Protein AF-A0A1V2ATR7-F1 (afdb_monomer_lite)

Sequence (163 aa):
DLDREPFNAYTKDKIEQDKVAAVEVLLNGCYAQLKGWSDVMHRVGEYPGDNIMIRGTSTDSFYSFISYQHIPNNDRLSVFWNNSYKIVSQSSDLIKMISEGESPAVNQQLGEAYYLRGMIYFYLCRTYGRPYAQAPETNLGVPIVNGLPPDLNNLRLPDRSTV

Radius of gyration: 18.96 Å; chains: 1; bounding box: 51×37×60 Å

pLDDT: mean 89.84, std 8.24, range [50.09, 98.12]

Foldseek 3Di:
DPDDDDPPDDDPVNCLVDVVVNLVVLLVVLVVLVVLQVVLLVLLVPLLDPPDDDPDDDPQLSSCSNVVVDDPDHVSVVSNVVSLVVLQASLLVSLVSDDPPPDPVSNVSNVSSVVSNVVSQVSQQVNAWDPCVPPQQPIFGAFDDRHDDPDPPPDDGDDTDGD

Secondary structure (DSSP, 8-state):
------TTS--HHHHHH-HHHHHHHHHHHHHHHHHHHHHHHHHHHHTTSSS---SS--SSTTHHHHTT---S--HHHHHHHHHHHHHHHHHHHHHHHS-TTS-HHHHHHHHHHHHHHHHHHHHHHHHHSPPTTS-TTTSB------S--S-STT--PPPPPB-

Structure (mmCIF, N/CA/C/O backbone):
data_AF-A0A1V2ATR7-F1
#
_entry.id   AF-A0A1V2ATR7-F1
#
loop_
_atom_site.group_PDB
_atom_site.id
_atom_site.type_symbol
_atom_site.label_atom_id
_atom_site.label_alt_id
_atom_site.label_comp_id
_atom_site.label_asym_id
_atom_site.label_entity_id
_atom_site.label_seq_id
_atom_site.pdbx_PDB_ins_code
_atom_site.Cartn_x
_atom_site.Cartn_y
_atom_site.Cartn_z
_atom_site.occupancy
_atom_site.B_iso_or_equiv
_atom_site.auth_seq_id
_atom_site.auth_comp_id
_atom_site.auth_asym_id
_atom_site.auth_atom_id
_atom_site.pdbx_PDB_model_num
ATOM 1 N N . ASP A 1 1 ? -1.801 -19.663 38.579 1.00 50.09 1 ASP A N 1
ATOM 2 C CA . ASP A 1 1 ? -1.781 -18.373 37.871 1.00 50.09 1 ASP A CA 1
ATOM 3 C C . ASP A 1 1 ? -0.398 -17.990 37.400 1.00 50.09 1 ASP A C 1
ATOM 5 O O . ASP A 1 1 ? 0.413 -17.502 38.177 1.00 50.09 1 ASP A O 1
ATOM 9 N N . LEU A 1 2 ? -0.128 -18.266 36.124 1.00 66.38 2 LEU A N 1
ATOM 10 C CA . LEU A 1 2 ? 1.074 -17.844 35.396 1.00 66.38 2 LEU A CA 1
ATOM 11 C C . LEU A 1 2 ? 0.720 -17.130 34.080 1.00 66.38 2 LEU A C 1
ATOM 13 O O . LEU A 1 2 ? 1.619 -16.836 33.298 1.00 66.38 2 LEU A O 1
ATOM 17 N N . ASP A 1 3 ? -0.557 -16.813 33.852 1.00 69.38 3 ASP A N 1
ATOM 18 C CA . ASP A 1 3 ? -0.960 -16.028 32.690 1.00 69.38 3 ASP A CA 1
ATOM 19 C C . ASP A 1 3 ? -0.529 -14.577 32.895 1.00 69.38 3 ASP A C 1
ATOM 21 O O . ASP A 1 3 ? -0.995 -13.866 33.789 1.00 69.38 3 ASP A O 1
ATOM 25 N N . ARG A 1 4 ? 0.450 -14.162 32.089 1.00 69.06 4 ARG A N 1
ATOM 26 C CA . ARG A 1 4 ? 0.939 -12.789 32.016 1.00 69.06 4 ARG A CA 1
ATOM 27 C C . ARG A 1 4 ? 0.734 -12.284 30.605 1.00 69.06 4 ARG A C 1
ATOM 29 O O . ARG A 1 4 ? 1.442 -12.686 29.686 1.00 69.06 4 ARG A O 1
ATOM 36 N N . GLU A 1 5 ? -0.193 -11.352 30.473 1.00 68.88 5 GLU A N 1
ATOM 37 C CA . GLU A 1 5 ? -0.415 -10.660 29.215 1.00 68.88 5 GLU A CA 1
ATOM 38 C C . GLU A 1 5 ? 0.755 -9.720 28.881 1.00 68.88 5 GLU A C 1
ATOM 40 O O . GLU A 1 5 ? 1.344 -9.105 29.780 1.00 68.88 5 GLU A O 1
ATOM 45 N N . PRO A 1 6 ? 1.098 -9.560 27.593 1.00 68.62 6 PRO A N 1
ATOM 46 C CA . PRO A 1 6 ? 2.102 -8.599 27.171 1.00 68.62 6 PRO A CA 1
ATOM 47 C C . PRO A 1 6 ? 1.668 -7.167 27.522 1.00 68.62 6 PRO A C 1
ATOM 49 O O . PRO A 1 6 ? 0.572 -6.715 27.191 1.00 68.62 6 PRO A O 1
ATOM 52 N N . PHE A 1 7 ? 2.560 -6.426 28.184 1.00 60.44 7 PHE A N 1
ATOM 53 C CA . PHE A 1 7 ? 2.298 -5.047 28.621 1.00 60.44 7 PHE A CA 1
ATOM 54 C C . PHE A 1 7 ? 2.288 -4.034 27.469 1.00 60.44 7 PHE A C 1
ATOM 56 O O . PHE A 1 7 ? 1.684 -2.974 27.589 1.00 60.44 7 PHE A O 1
ATOM 63 N N . ASN A 1 8 ? 2.968 -4.346 26.366 1.00 66.88 8 ASN A N 1
ATOM 64 C CA . ASN A 1 8 ? 3.186 -3.453 25.227 1.00 66.88 8 ASN A CA 1
ATOM 65 C C . ASN A 1 8 ? 2.427 -3.879 23.959 1.00 66.88 8 ASN A C 1
ATOM 67 O O . ASN A 1 8 ? 2.707 -3.352 22.884 1.00 66.88 8 ASN A O 1
ATOM 71 N N . ALA A 1 9 ? 1.500 -4.833 24.067 1.00 69.25 9 ALA A N 1
ATOM 72 C CA . ALA A 1 9 ? 0.694 -5.298 22.948 1.00 69.25 9 ALA A CA 1
ATOM 73 C C . ALA A 1 9 ? -0.793 -5.271 23.305 1.00 69.25 9 ALA A C 1
ATOM 75 O O . ALA A 1 9 ? -1.192 -5.534 24.442 1.00 69.25 9 ALA A O 1
ATOM 76 N N . TYR A 1 10 ? -1.615 -4.954 22.309 1.00 69.88 10 TYR A N 1
ATOM 77 C CA . TYR A 1 10 ? -3.059 -5.094 22.410 1.00 69.88 10 TYR A CA 1
ATOM 78 C C . TYR A 1 10 ? -3.443 -6.519 22.026 1.00 69.88 10 TYR A C 1
ATOM 80 O O . TYR A 1 10 ? -3.159 -6.971 20.918 1.00 69.88 10 TYR A O 1
ATOM 88 N N . THR A 1 11 ? -4.073 -7.231 22.956 1.00 77.25 11 THR A N 1
ATOM 89 C CA . THR A 1 11 ? -4.729 -8.504 22.663 1.00 77.25 11 THR A CA 1
ATOM 90 C C . THR A 1 11 ? -6.070 -8.250 21.993 1.00 77.25 11 THR A C 1
ATOM 92 O O . THR A 1 11 ? -6.649 -7.171 22.131 1.00 77.25 11 THR A O 1
ATOM 95 N N . LYS A 1 12 ? -6.586 -9.257 21.283 1.00 75.44 12 LYS A N 1
ATOM 96 C CA . LYS A 1 12 ? -7.904 -9.188 20.644 1.00 75.44 12 LYS A CA 1
ATOM 97 C C . LYS A 1 12 ? -8.995 -8.771 21.640 1.00 75.44 12 LYS A C 1
ATOM 99 O O . LYS A 1 12 ? -9.756 -7.857 21.353 1.00 75.44 12 LYS A O 1
ATOM 104 N N . ASP A 1 13 ? -8.981 -9.347 22.839 1.00 75.25 13 ASP A N 1
ATOM 105 C CA . ASP A 1 13 ? -9.973 -9.052 23.877 1.00 75.25 13 ASP A CA 1
ATOM 106 C C . ASP A 1 13 ? -9.918 -7.587 24.344 1.00 75.25 13 ASP A C 1
ATOM 108 O O . ASP A 1 13 ? -10.957 -6.963 24.549 1.00 75.25 13 ASP A O 1
ATOM 112 N N . LYS A 1 14 ? -8.717 -6.994 24.450 1.00 75.50 14 LYS A N 1
ATOM 113 C CA . LYS A 1 14 ? -8.562 -5.562 24.771 1.00 75.50 14 LYS A CA 1
ATOM 114 C C . LYS A 1 14 ? -9.071 -4.657 23.650 1.00 75.50 14 LYS A C 1
ATOM 116 O O . LYS A 1 14 ? -9.633 -3.605 23.935 1.00 75.50 14 LYS A O 1
ATOM 121 N N . ILE A 1 15 ? -8.874 -5.058 22.393 1.00 79.50 15 ILE A N 1
ATOM 122 C CA . ILE A 1 15 ? -9.372 -4.323 21.220 1.00 79.50 15 ILE A CA 1
ATOM 123 C C . ILE A 1 15 ? -10.906 -4.340 21.188 1.00 79.50 15 ILE A C 1
ATOM 125 O O . ILE A 1 15 ? -11.531 -3.330 20.878 1.00 79.50 15 ILE A O 1
ATOM 129 N N . GLU A 1 16 ? -11.518 -5.475 21.528 1.00 78.31 16 GLU A N 1
ATOM 130 C CA . GLU A 1 16 ? -12.976 -5.627 21.512 1.00 78.31 16 GLU A CA 1
ATOM 131 C C . GLU A 1 16 ? -13.673 -4.918 22.686 1.00 78.31 16 GLU A C 1
ATOM 133 O O . GLU A 1 16 ? -14.819 -4.492 22.530 1.00 78.31 16 GLU A O 1
ATOM 138 N N . GLN A 1 17 ? -12.993 -4.751 23.828 1.00 80.69 17 GLN A N 1
ATOM 139 C CA . GLN A 1 17 ? -13.527 -4.060 25.011 1.00 80.69 17 GLN A CA 1
ATOM 140 C C . GLN A 1 17 ? -13.678 -2.543 24.825 1.00 80.69 17 GLN A C 1
ATOM 142 O O . GLN A 1 17 ? -14.698 -1.990 25.232 1.00 80.69 17 GLN A O 1
ATOM 147 N N . ASP A 1 18 ? -12.694 -1.875 24.217 1.00 81.75 18 ASP A N 1
ATOM 148 C CA . ASP A 1 18 ? -12.754 -0.442 23.900 1.00 81.75 18 ASP A CA 1
ATOM 149 C C . ASP A 1 18 ? -12.333 -0.210 22.451 1.00 81.75 18 ASP A C 1
ATOM 151 O O . ASP A 1 18 ? -11.180 0.092 22.128 1.00 81.75 18 ASP A O 1
ATOM 155 N N . LYS A 1 19 ? -13.314 -0.371 21.562 1.00 77.00 19 LYS A N 1
ATOM 156 C CA . LYS A 1 19 ? -13.104 -0.230 20.124 1.00 77.00 19 LYS A CA 1
ATOM 157 C C . LYS A 1 19 ? -12.596 1.160 19.762 1.00 77.00 19 LYS A C 1
ATOM 159 O O . LYS A 1 19 ? -11.708 1.260 18.931 1.00 77.00 19 LYS A O 1
ATOM 164 N N . VAL A 1 20 ? -13.110 2.223 20.381 1.00 77.75 20 VAL A N 1
ATOM 165 C CA . VAL A 1 20 ? -12.754 3.601 20.002 1.00 77.75 20 VAL A CA 1
ATOM 166 C C . VAL A 1 20 ? -11.295 3.896 20.347 1.00 77.75 20 VAL A C 1
ATOM 168 O O . VAL A 1 20 ? -10.552 4.371 19.485 1.00 77.75 20 VAL A O 1
ATOM 171 N N . ALA A 1 21 ? -10.849 3.546 21.558 1.00 80.56 21 ALA A N 1
ATOM 172 C CA . ALA A 1 21 ? -9.443 3.696 21.930 1.00 80.56 21 ALA A CA 1
ATOM 173 C C . ALA A 1 21 ? -8.529 2.795 21.079 1.00 80.56 21 ALA A C 1
ATOM 175 O O . ALA A 1 21 ? -7.447 3.212 20.656 1.00 80.56 21 ALA A O 1
ATOM 176 N N . ALA A 1 22 ? -8.971 1.571 20.775 1.00 84.06 22 ALA A N 1
ATOM 177 C CA . ALA A 1 22 ? -8.207 0.647 19.945 1.00 84.06 22 ALA A CA 1
ATOM 178 C C . ALA A 1 22 ? -8.045 1.143 18.498 1.00 84.06 22 ALA A C 1
ATOM 180 O O . ALA A 1 22 ? -6.969 0.977 17.920 1.00 84.06 22 ALA A O 1
ATOM 181 N N . VAL A 1 23 ? -9.069 1.779 17.919 1.00 85.38 23 VAL A N 1
ATOM 182 C CA . VAL A 1 23 ? -9.018 2.335 16.556 1.00 85.38 23 VAL A CA 1
ATOM 183 C C . VAL A 1 23 ? -7.906 3.359 16.419 1.00 85.38 23 VAL A C 1
ATOM 185 O O . VAL A 1 23 ? -7.117 3.272 15.479 1.00 85.38 23 VAL A O 1
ATOM 188 N N . GLU A 1 24 ? -7.805 4.293 17.363 1.00 87.00 24 GLU A N 1
ATOM 189 C CA . GLU A 1 24 ? -6.765 5.321 17.334 1.00 87.00 24 GLU A CA 1
ATOM 190 C C . GLU A 1 24 ? -5.363 4.696 17.379 1.00 87.00 24 GLU A C 1
ATOM 192 O O . GLU A 1 24 ? -4.490 5.034 16.577 1.00 87.00 24 GLU A O 1
ATOM 197 N N . VAL A 1 25 ? -5.152 3.723 18.270 1.00 88.06 25 VAL A N 1
ATOM 198 C CA . VAL A 1 25 ? -3.870 3.015 18.407 1.00 88.06 25 VAL A CA 1
ATOM 199 C C . VAL A 1 25 ? -3.508 2.247 17.132 1.00 88.06 25 VAL A C 1
ATOM 201 O O . VAL A 1 25 ? -2.370 2.323 16.660 1.00 88.06 25 VAL A O 1
ATOM 204 N N . LEU A 1 26 ? -4.459 1.515 16.555 1.00 89.25 26 LEU A N 1
ATOM 205 C CA . LEU A 1 26 ? -4.248 0.726 15.341 1.00 89.25 26 LEU A CA 1
ATOM 206 C C . LEU A 1 26 ? -4.000 1.619 14.116 1.00 89.25 26 LEU A C 1
ATOM 208 O O . LEU A 1 26 ? -3.132 1.317 13.291 1.00 89.25 26 LEU A O 1
ATOM 212 N N . LEU A 1 27 ? -4.702 2.749 14.020 1.00 92.25 27 LEU A N 1
ATOM 213 C CA . LEU A 1 27 ? -4.497 3.735 12.961 1.00 92.25 27 LEU A CA 1
ATOM 214 C C . LEU A 1 27 ? -3.117 4.401 13.081 1.00 92.25 27 LEU A C 1
ATOM 216 O O . LEU A 1 27 ? -2.392 4.507 12.090 1.00 92.25 27 LEU A O 1
ATOM 220 N N . ASN A 1 28 ? -2.686 4.732 14.300 1.00 92.38 28 ASN A N 1
ATOM 221 C CA . ASN A 1 28 ? -1.315 5.176 14.570 1.00 92.38 28 ASN A CA 1
ATOM 222 C C . ASN A 1 28 ? -0.274 4.121 14.155 1.00 92.38 28 ASN A C 1
ATOM 224 O O . ASN A 1 28 ? 0.790 4.467 13.636 1.00 92.38 28 ASN A O 1
ATOM 228 N N . GLY A 1 29 ? -0.592 2.831 14.310 1.00 91.62 29 GLY A N 1
ATOM 229 C CA . GLY A 1 29 ? 0.206 1.722 13.784 1.00 91.62 29 GLY A CA 1
ATOM 230 C C . GLY A 1 29 ? 0.383 1.781 12.263 1.00 91.62 29 GLY A C 1
ATOM 231 O O . GLY A 1 29 ? 1.507 1.628 11.774 1.00 91.62 29 GLY A O 1
ATOM 232 N N . CYS A 1 30 ? -0.686 2.092 11.523 1.00 94.31 30 CYS A N 1
ATOM 233 C CA . CYS A 1 30 ? -0.629 2.285 10.072 1.00 94.31 30 CYS A CA 1
ATOM 234 C C . CYS A 1 30 ? 0.291 3.459 9.700 1.00 94.31 30 CYS A C 1
ATOM 236 O O . CYS A 1 30 ? 1.178 3.313 8.853 1.00 94.31 30 CYS A O 1
ATOM 238 N N . TYR A 1 31 ? 0.141 4.602 10.376 1.00 95.06 31 TYR A N 1
ATOM 239 C CA . TYR A 1 31 ? 1.002 5.771 10.167 1.00 95.06 31 TYR A CA 1
ATOM 240 C C . TYR A 1 31 ? 2.471 5.499 10.512 1.00 95.06 31 TYR A C 1
ATOM 242 O O . TYR A 1 31 ? 3.371 5.966 9.813 1.00 95.06 31 TYR A O 1
ATOM 250 N N . ALA A 1 32 ? 2.747 4.686 11.532 1.00 94.44 32 ALA A N 1
ATOM 251 C CA . ALA A 1 32 ? 4.112 4.293 11.864 1.00 94.44 32 ALA A CA 1
ATOM 252 C C . ALA A 1 32 ? 4.779 3.488 10.731 1.00 94.44 32 ALA A C 1
ATOM 254 O O . ALA A 1 32 ? 5.958 3.710 10.436 1.00 94.44 32 ALA A O 1
ATOM 255 N N . GLN A 1 33 ? 4.037 2.601 10.051 1.00 93.56 33 GLN A N 1
ATOM 256 C CA . GLN A 1 33 ? 4.558 1.856 8.893 1.00 93.56 33 GLN A CA 1
ATOM 257 C C . GLN A 1 33 ? 4.882 2.775 7.703 1.00 93.56 33 GLN A C 1
ATOM 259 O O . GLN A 1 33 ? 5.823 2.494 6.950 1.00 93.56 33 GLN A O 1
ATOM 264 N N . LEU A 1 34 ? 4.158 3.892 7.551 1.00 94.56 34 LEU A N 1
ATOM 265 C CA . LEU A 1 34 ? 4.397 4.846 6.466 1.00 94.56 34 LEU A CA 1
ATOM 266 C C . LEU A 1 34 ? 5.789 5.483 6.526 1.00 94.56 34 LEU A C 1
ATOM 268 O O . LEU A 1 34 ? 6.351 5.781 5.477 1.00 94.56 34 LEU A O 1
ATOM 272 N N . LYS A 1 35 ? 6.387 5.630 7.715 1.00 89.75 35 LYS A N 1
ATOM 273 C CA . LYS A 1 35 ? 7.691 6.294 7.888 1.00 89.75 35 LYS A CA 1
ATOM 274 C C . LYS A 1 35 ? 8.814 5.651 7.066 1.00 89.75 35 LYS A C 1
ATOM 276 O O . LYS A 1 35 ? 9.619 6.355 6.467 1.00 89.75 35 LYS A O 1
ATOM 281 N N . GLY A 1 36 ? 8.885 4.318 7.054 1.00 87.88 36 GLY A N 1
ATOM 282 C CA . GLY A 1 36 ? 9.866 3.585 6.241 1.00 87.88 36 GLY A CA 1
ATOM 283 C C . GLY A 1 36 ? 9.409 3.385 4.796 1.00 87.88 36 GLY A C 1
ATOM 284 O O . GLY A 1 36 ? 10.229 3.275 3.890 1.00 87.88 36 GLY A O 1
ATOM 285 N N . TRP A 1 37 ? 8.095 3.348 4.578 1.00 95.56 37 TRP A N 1
ATOM 286 C CA . TRP A 1 37 ? 7.495 3.171 3.260 1.00 95.56 37 TRP A CA 1
ATOM 287 C C . TRP A 1 37 ? 7.678 4.402 2.359 1.00 95.56 37 TRP A C 1
ATOM 289 O O . TRP A 1 37 ? 7.972 4.245 1.176 1.00 95.56 37 TRP A O 1
ATOM 299 N N . SER A 1 38 ? 7.553 5.616 2.906 1.00 95.12 38 SER A N 1
ATOM 300 C CA . SER A 1 38 ? 7.525 6.862 2.130 1.00 95.12 38 SER A CA 1
ATOM 301 C C . SER A 1 38 ? 8.843 7.176 1.422 1.00 95.12 38 SER A C 1
ATOM 303 O O . SER A 1 38 ? 8.815 7.667 0.297 1.00 95.12 38 SER A O 1
ATOM 305 N N . ASP A 1 39 ? 9.990 6.877 2.044 1.00 94.00 39 ASP A N 1
ATOM 306 C CA . ASP A 1 39 ? 11.306 7.086 1.419 1.00 94.00 39 ASP A CA 1
ATOM 307 C C . ASP A 1 39 ? 11.467 6.205 0.174 1.00 94.00 39 ASP A C 1
ATOM 309 O O . ASP A 1 39 ? 11.852 6.687 -0.892 1.00 94.00 39 ASP A O 1
ATOM 313 N N . VAL A 1 40 ? 11.087 4.927 0.279 1.00 94.69 40 VAL A N 1
ATOM 314 C CA . VAL A 1 40 ? 11.153 4.016 -0.865 1.00 94.69 40 VAL A CA 1
ATOM 315 C C . VAL A 1 40 ? 10.116 4.386 -1.921 1.00 94.69 40 VAL A C 1
ATOM 317 O O . VAL A 1 40 ? 10.463 4.407 -3.099 1.00 94.69 40 VAL A O 1
ATOM 320 N N . MET A 1 41 ? 8.884 4.723 -1.518 1.00 95.56 41 MET A N 1
ATOM 321 C CA . MET A 1 41 ? 7.823 5.157 -2.434 1.00 95.56 41 MET A CA 1
ATOM 322 C C . MET A 1 41 ? 8.274 6.333 -3.302 1.00 95.56 41 MET A C 1
ATOM 324 O O . MET A 1 41 ? 8.122 6.306 -4.523 1.00 95.56 41 MET A O 1
ATOM 328 N N . HIS A 1 42 ? 8.867 7.351 -2.679 1.00 93.81 42 HIS A N 1
ATOM 329 C CA . HIS A 1 42 ? 9.325 8.530 -3.397 1.00 93.81 42 HIS A CA 1
ATOM 330 C C . HIS A 1 42 ? 10.428 8.175 -4.403 1.00 93.81 42 HIS A C 1
ATOM 332 O O . HIS A 1 42 ? 10.357 8.547 -5.573 1.00 93.81 42 HIS A O 1
ATOM 338 N N . ARG A 1 43 ? 11.422 7.388 -3.976 1.00 92.88 43 ARG A N 1
ATOM 339 C CA . ARG A 1 43 ? 12.570 7.037 -4.823 1.00 92.88 43 ARG A CA 1
ATOM 340 C C . ARG A 1 43 ? 12.209 6.075 -5.946 1.00 92.88 43 ARG A C 1
ATOM 342 O O . ARG A 1 43 ? 12.734 6.234 -7.038 1.00 92.88 43 ARG A O 1
ATOM 349 N N . VAL A 1 44 ? 11.318 5.108 -5.725 1.00 92.25 44 VAL A N 1
ATOM 350 C CA . VAL A 1 44 ? 10.887 4.192 -6.797 1.00 92.25 44 VAL A CA 1
ATOM 351 C C . VAL A 1 44 ? 10.072 4.913 -7.875 1.00 92.25 44 VAL A C 1
ATOM 353 O O . VAL A 1 44 ? 10.054 4.466 -9.016 1.00 92.25 44 VAL A O 1
ATOM 356 N N . GLY A 1 45 ? 9.425 6.033 -7.533 1.00 90.62 45 GLY A N 1
ATOM 357 C CA . GLY A 1 45 ? 8.720 6.885 -8.492 1.00 90.62 45 GLY A CA 1
ATOM 358 C C . GLY A 1 45 ? 9.620 7.876 -9.235 1.00 90.62 45 GLY A C 1
ATOM 359 O O . GLY A 1 45 ? 9.374 8.131 -10.408 1.00 90.62 45 GLY A O 1
ATOM 360 N N . GLU A 1 46 ? 10.644 8.420 -8.572 1.00 92.56 46 GLU A N 1
ATOM 361 C CA . GLU A 1 46 ? 11.489 9.487 -9.133 1.00 92.56 46 GLU A CA 1
ATOM 362 C C . GLU A 1 46 ? 12.762 8.963 -9.811 1.00 92.56 46 GLU A C 1
ATOM 364 O O . GLU A 1 46 ? 13.188 9.484 -10.836 1.00 92.56 46 GLU A O 1
ATOM 369 N N . TYR A 1 47 ? 13.401 7.932 -9.249 1.00 93.12 47 TYR A N 1
ATOM 370 C CA . TYR A 1 47 ? 14.728 7.492 -9.697 1.00 93.12 47 TYR A CA 1
ATOM 371 C C . TYR A 1 47 ? 14.751 6.861 -11.090 1.00 93.12 47 TYR A C 1
ATOM 373 O O . TYR A 1 47 ? 15.751 7.042 -11.783 1.00 93.12 47 TYR A O 1
ATOM 381 N N . PRO A 1 48 ? 13.686 6.169 -11.528 1.00 91.44 48 PRO A N 1
ATOM 382 C CA . PRO A 1 48 ? 13.525 5.764 -12.921 1.00 91.44 48 PRO A CA 1
ATOM 383 C C . PRO A 1 48 ? 13.109 6.915 -13.858 1.00 91.44 48 PRO A C 1
ATOM 385 O O . PRO A 1 48 ? 12.691 6.655 -14.979 1.00 91.44 48 PRO A O 1
ATOM 388 N N . GLY A 1 49 ? 13.123 8.173 -13.414 1.00 91.56 49 GLY A N 1
ATOM 389 C CA . GLY A 1 49 ? 12.929 9.338 -14.276 1.00 91.56 49 GLY A CA 1
ATOM 390 C C . GLY A 1 49 ? 14.217 9.766 -14.987 1.00 91.56 49 GLY A C 1
ATOM 391 O O . GLY A 1 49 ? 15.279 9.168 -14.823 1.00 91.56 49 GLY A O 1
ATOM 392 N N . ASP A 1 50 ? 14.131 10.842 -15.764 1.00 92.25 50 ASP A N 1
ATOM 393 C CA . ASP A 1 50 ? 15.257 11.488 -16.454 1.00 92.25 50 ASP A CA 1
ATOM 394 C C . ASP A 1 50 ? 15.741 12.779 -15.760 1.00 92.25 50 ASP A C 1
ATOM 396 O O . ASP A 1 50 ? 16.690 13.417 -16.214 1.00 92.25 50 ASP A O 1
ATOM 400 N N . ASN A 1 51 ? 15.137 13.140 -14.621 1.00 91.19 51 ASN A N 1
ATOM 401 C CA . ASN A 1 51 ? 15.456 14.354 -13.860 1.00 91.19 51 ASN A CA 1
ATOM 402 C C . ASN A 1 51 ? 16.634 14.203 -12.887 1.00 91.19 51 ASN A C 1
ATOM 404 O O . ASN A 1 51 ? 17.082 15.193 -12.303 1.00 91.19 51 ASN A O 1
ATOM 408 N N . ILE A 1 52 ? 17.135 12.983 -12.676 1.00 88.50 52 ILE A N 1
ATOM 409 C CA . ILE A 1 52 ? 18.232 12.722 -11.745 1.00 88.50 52 ILE A CA 1
ATOM 410 C C . ILE A 1 52 ? 19.319 11.864 -12.387 1.00 88.50 52 ILE A C 1
ATOM 412 O O . ILE A 1 52 ? 19.057 11.004 -13.221 1.00 88.50 52 ILE A O 1
ATOM 416 N N . MET A 1 53 ? 20.560 12.052 -11.939 1.00 86.62 53 MET A N 1
ATOM 417 C CA . MET A 1 53 ? 21.655 11.135 -12.241 1.00 86.62 53 MET A CA 1
ATOM 418 C C . MET A 1 53 ? 22.533 10.943 -11.010 1.00 86.62 53 MET A C 1
ATOM 420 O O . MET A 1 53 ? 22.664 11.837 -10.171 1.00 86.62 53 MET A O 1
ATOM 424 N N . ILE A 1 54 ? 23.197 9.794 -10.931 1.00 86.75 54 ILE A N 1
ATOM 425 C CA . ILE A 1 54 ? 24.212 9.525 -9.915 1.00 86.75 54 ILE A CA 1
ATOM 426 C C . ILE A 1 54 ? 25.611 9.639 -10.529 1.00 86.75 54 ILE A C 1
ATOM 428 O O . ILE A 1 54 ? 25.848 9.215 -11.656 1.00 86.75 54 ILE A O 1
ATOM 432 N N . ARG A 1 55 ? 26.559 10.215 -9.777 1.00 84.62 55 ARG A N 1
ATOM 433 C CA . ARG A 1 55 ? 27.940 10.480 -10.232 1.00 84.62 55 ARG A CA 1
ATOM 434 C C . ARG A 1 55 ? 28.718 9.213 -10.627 1.00 84.62 55 ARG A C 1
ATOM 436 O O . ARG A 1 55 ? 29.703 9.313 -11.350 1.00 84.62 55 ARG A O 1
ATOM 443 N N . GLY A 1 56 ? 28.319 8.043 -10.130 1.00 86.25 56 GLY A N 1
ATOM 444 C CA . GLY A 1 56 ? 28.991 6.772 -10.388 1.00 86.25 56 GLY A CA 1
ATOM 445 C C . GLY A 1 56 ? 28.168 5.568 -9.937 1.00 86.25 56 GLY A C 1
ATOM 446 O O . GLY A 1 56 ? 27.062 5.715 -9.417 1.00 86.25 56 GLY A O 1
ATOM 447 N N . THR A 1 57 ? 28.714 4.372 -10.144 1.00 88.88 57 THR A N 1
ATOM 448 C CA . THR A 1 57 ? 28.080 3.113 -9.735 1.00 88.88 57 THR A CA 1
ATOM 449 C C . THR A 1 57 ? 27.996 2.998 -8.214 1.00 88.88 57 THR A C 1
ATOM 451 O O . THR A 1 57 ? 28.924 3.403 -7.513 1.00 88.88 57 THR A O 1
ATOM 454 N N . SER A 1 58 ? 26.924 2.394 -7.704 1.00 90.25 58 SER A N 1
ATOM 455 C CA . SER A 1 58 ? 26.739 2.126 -6.274 1.00 90.25 58 SER A CA 1
ATOM 456 C C . SER A 1 58 ? 26.245 0.698 -6.054 1.00 90.25 58 SER A C 1
ATOM 458 O O . SER A 1 58 ? 25.598 0.120 -6.923 1.00 90.25 58 SER A O 1
ATOM 460 N N . THR A 1 59 ? 26.550 0.136 -4.885 1.00 89.88 59 THR A N 1
ATOM 461 C CA . THR A 1 59 ? 26.015 -1.153 -4.427 1.00 89.88 59 THR A CA 1
ATOM 462 C C . THR A 1 59 ? 24.692 -1.014 -3.671 1.00 89.88 59 THR A C 1
ATOM 464 O O . THR A 1 59 ? 24.086 -2.029 -3.341 1.00 89.88 59 THR A O 1
ATOM 467 N N . ASP A 1 60 ? 24.233 0.212 -3.383 1.00 90.88 60 ASP A N 1
ATOM 468 C CA . ASP A 1 60 ? 22.913 0.426 -2.780 1.00 90.88 60 ASP A CA 1
ATOM 469 C C . ASP A 1 60 ? 21.816 0.017 -3.770 1.00 90.88 60 ASP A C 1
ATOM 471 O O . ASP A 1 60 ? 21.845 0.394 -4.941 1.00 90.88 60 ASP A O 1
ATOM 475 N N . SER A 1 61 ? 20.816 -0.718 -3.296 1.00 92.12 61 SER A N 1
ATOM 476 C CA . SER A 1 61 ? 19.694 -1.201 -4.101 1.00 92.12 61 SER A CA 1
ATOM 477 C C . SER A 1 61 ? 18.887 -0.105 -4.806 1.00 92.12 61 SER A C 1
ATOM 479 O O . SER A 1 61 ? 18.261 -0.391 -5.830 1.00 92.12 61 SER A O 1
ATOM 481 N N . PHE A 1 62 ? 18.916 1.148 -4.337 1.00 91.12 62 PHE A N 1
ATOM 482 C CA . PHE A 1 62 ? 18.339 2.278 -5.077 1.00 91.12 62 PHE A CA 1
ATOM 483 C C . PHE A 1 62 ? 19.032 2.529 -6.422 1.00 91.12 62 PHE A C 1
ATOM 485 O O . PHE A 1 62 ? 18.407 3.065 -7.336 1.00 91.12 62 PHE A O 1
ATOM 492 N N . TYR A 1 63 ? 20.292 2.115 -6.580 1.00 91.88 63 TYR A N 1
ATOM 493 C CA . TYR A 1 63 ? 21.025 2.249 -7.838 1.00 91.88 63 TYR A CA 1
ATOM 494 C C . TYR A 1 63 ? 20.320 1.528 -8.990 1.00 91.88 63 TYR A C 1
ATOM 496 O O . TYR A 1 63 ? 20.250 2.064 -10.094 1.00 91.88 63 TYR A O 1
ATOM 504 N N . SER A 1 64 ? 19.716 0.367 -8.709 1.00 91.38 64 SER A N 1
ATOM 505 C CA . SER A 1 64 ? 18.972 -0.414 -9.706 1.00 91.38 64 SER A CA 1
ATOM 506 C C . SER A 1 64 ? 17.775 0.327 -10.311 1.00 91.38 64 SER A C 1
ATOM 508 O O . SER A 1 64 ? 17.350 -0.014 -11.412 1.00 91.38 64 SER A O 1
ATOM 510 N N . PHE A 1 65 ? 17.239 1.343 -9.624 1.00 91.50 65 PHE A N 1
ATOM 511 C CA . PHE A 1 65 ? 16.129 2.151 -10.134 1.00 91.50 65 PHE A CA 1
ATOM 512 C C . PHE A 1 65 ? 16.604 3.134 -11.205 1.00 91.50 65 PHE A C 1
ATOM 514 O O . PHE A 1 65 ? 15.911 3.327 -12.193 1.00 91.50 65 PHE A O 1
ATOM 521 N N . ILE A 1 66 ? 17.803 3.697 -11.027 1.00 91.88 66 ILE A N 1
ATOM 522 C CA . ILE A 1 66 ? 18.416 4.645 -11.968 1.00 91.88 66 ILE A CA 1
ATOM 523 C C . ILE A 1 66 ? 19.022 3.895 -13.162 1.00 91.88 66 ILE A C 1
ATOM 525 O O . ILE A 1 66 ? 18.915 4.330 -14.304 1.00 91.88 66 ILE A O 1
ATOM 529 N N . SER A 1 67 ? 19.668 2.750 -12.915 1.00 90.94 67 SER A N 1
ATOM 530 C CA . SER A 1 67 ? 20.294 1.947 -13.973 1.00 90.94 67 SER A CA 1
ATOM 531 C C . SER A 1 67 ? 19.319 1.021 -14.707 1.00 90.94 67 SER A C 1
ATOM 533 O O . SER A 1 67 ? 19.731 0.345 -15.648 1.00 90.94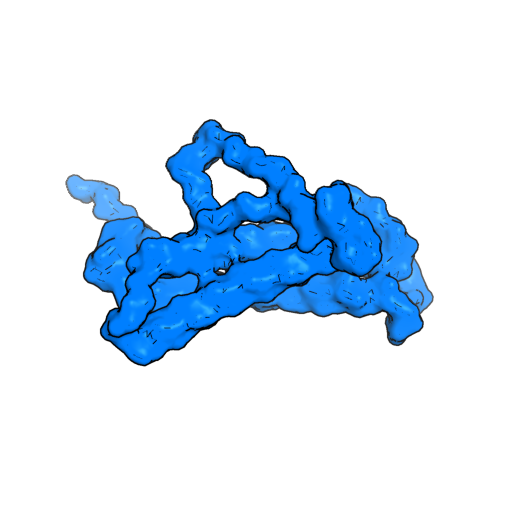 67 SER A O 1
ATOM 535 N N . TYR A 1 68 ? 18.050 0.960 -14.279 1.00 89.38 68 TYR A N 1
ATOM 536 C CA . TYR A 1 68 ? 17.024 0.026 -14.769 1.00 89.38 68 TYR A CA 1
ATOM 537 C C . TYR A 1 68 ? 17.423 -1.458 -14.667 1.00 89.38 68 TYR A C 1
ATOM 539 O O . TYR A 1 68 ? 16.869 -2.326 -15.346 1.00 89.38 68 TYR A O 1
ATOM 547 N N . GLN A 1 69 ? 18.382 -1.781 -13.797 1.00 89.25 69 GLN A N 1
ATOM 548 C CA . GLN A 1 69 ? 18.850 -3.147 -13.564 1.00 89.25 69 GLN A CA 1
ATOM 549 C C . GLN A 1 69 ? 17.971 -3.842 -12.525 1.00 89.25 69 GLN A C 1
ATOM 551 O O . GLN A 1 69 ? 18.401 -4.127 -11.407 1.00 89.25 69 GLN A O 1
ATOM 556 N N . HIS A 1 70 ? 16.715 -4.103 -12.885 1.00 83.31 70 HIS A N 1
ATOM 557 C CA . HIS A 1 70 ? 15.772 -4.764 -11.990 1.00 83.31 70 HIS A CA 1
ATOM 558 C C . HIS A 1 70 ? 16.239 -6.181 -11.644 1.00 83.31 70 HIS A C 1
ATOM 560 O O . HIS A 1 70 ? 16.375 -7.045 -12.511 1.00 83.31 70 HIS A O 1
ATOM 566 N N . ILE A 1 71 ? 16.450 -6.417 -10.352 1.00 87.12 71 ILE A N 1
ATOM 567 C CA . ILE A 1 71 ? 16.810 -7.718 -9.796 1.00 87.12 71 ILE A CA 1
ATOM 568 C C . ILE A 1 71 ? 15.720 -8.188 -8.831 1.00 87.12 71 ILE A C 1
ATOM 570 O O . ILE A 1 71 ? 15.110 -7.363 -8.148 1.00 87.12 71 ILE A O 1
ATOM 574 N N . PRO A 1 72 ? 15.480 -9.507 -8.729 1.00 86.31 72 PRO A N 1
ATOM 575 C CA . PRO A 1 72 ? 14.467 -10.042 -7.822 1.00 86.31 72 PRO A CA 1
ATOM 576 C C . PRO A 1 72 ? 14.814 -9.808 -6.345 1.00 86.31 72 PRO A C 1
ATOM 578 O O . PRO A 1 72 ? 13.918 -9.731 -5.511 1.00 86.31 72 PRO A O 1
ATOM 581 N N . ASN A 1 73 ? 16.102 -9.673 -6.015 1.00 88.81 73 ASN A N 1
ATOM 582 C CA . ASN A 1 73 ? 16.570 -9.419 -4.656 1.00 88.81 73 ASN A CA 1
ATOM 583 C C . ASN A 1 73 ? 16.926 -7.937 -4.468 1.00 88.81 73 ASN A C 1
ATOM 585 O O . ASN A 1 73 ? 18.085 -7.552 -4.600 1.00 88.81 73 ASN A O 1
ATOM 589 N N . ASN A 1 74 ? 15.919 -7.110 -4.192 1.00 93.31 74 ASN A N 1
ATOM 590 C CA . ASN A 1 74 ? 16.085 -5.697 -3.854 1.00 93.31 74 ASN A CA 1
ATOM 591 C C . ASN A 1 74 ? 15.456 -5.439 -2.475 1.00 93.31 74 ASN A C 1
ATOM 593 O O . ASN A 1 74 ? 14.239 -5.555 -2.289 1.00 93.31 74 ASN A O 1
ATOM 597 N N . ASP A 1 75 ? 16.291 -5.113 -1.491 1.00 93.25 75 ASP A N 1
ATOM 598 C CA . ASP A 1 75 ? 15.873 -4.912 -0.101 1.00 93.25 75 ASP A CA 1
ATOM 599 C C . ASP A 1 75 ? 14.944 -3.696 0.065 1.00 93.25 75 ASP A C 1
ATOM 601 O O . ASP A 1 75 ? 13.979 -3.763 0.828 1.00 93.25 75 ASP A O 1
ATOM 605 N N . ARG A 1 76 ? 15.146 -2.619 -0.706 1.00 93.56 76 ARG A N 1
ATOM 606 C CA . ARG A 1 76 ? 14.260 -1.440 -0.705 1.00 93.56 76 ARG A CA 1
ATOM 607 C C . ARG A 1 76 ? 12.864 -1.805 -1.200 1.00 93.56 76 ARG A C 1
ATOM 609 O O . ARG A 1 76 ? 11.886 -1.516 -0.512 1.00 93.56 76 ARG A O 1
ATOM 616 N N . LEU A 1 77 ? 12.756 -2.504 -2.333 1.00 93.94 77 LEU A N 1
ATOM 617 C CA . LEU A 1 77 ? 11.460 -2.979 -2.839 1.00 93.94 77 LEU A CA 1
ATOM 618 C C . LEU A 1 77 ? 10.798 -3.972 -1.878 1.00 93.94 77 LEU A C 1
ATOM 620 O O . LEU A 1 77 ? 9.577 -3.953 -1.736 1.00 93.94 77 LEU A O 1
ATOM 624 N N . SER A 1 78 ? 11.587 -4.785 -1.172 1.00 94.12 78 SER A N 1
ATOM 625 C CA . SER A 1 78 ? 11.069 -5.678 -0.130 1.00 94.12 78 SER A CA 1
ATOM 626 C C . SER A 1 78 ? 10.448 -4.891 1.030 1.00 94.12 78 SER A C 1
ATOM 628 O O . SER A 1 78 ? 9.356 -5.228 1.488 1.00 94.12 78 SER A O 1
ATOM 630 N N . VAL A 1 79 ? 11.092 -3.806 1.481 1.00 93.81 79 VAL A N 1
ATOM 631 C CA . VAL A 1 79 ? 10.527 -2.893 2.492 1.00 93.81 79 VAL A CA 1
ATOM 632 C C . VAL A 1 79 ? 9.232 -2.253 1.991 1.00 93.81 79 VAL A C 1
ATOM 634 O O . VAL A 1 79 ? 8.235 -2.251 2.715 1.00 93.81 79 VAL A O 1
ATOM 637 N N . PHE A 1 80 ? 9.221 -1.755 0.752 1.00 96.00 80 PHE A N 1
ATOM 638 C CA . PHE A 1 80 ? 8.045 -1.123 0.156 1.00 96.00 80 PHE A CA 1
ATOM 639 C C . PHE A 1 80 ? 6.857 -2.086 0.067 1.00 96.00 80 PHE A C 1
ATOM 641 O O . PHE A 1 80 ? 5.779 -1.767 0.572 1.00 96.00 80 PHE A O 1
ATOM 648 N N . TRP A 1 81 ? 7.057 -3.286 -0.483 1.00 95.94 81 TRP A N 1
ATOM 649 C CA . TRP A 1 81 ? 6.021 -4.316 -0.579 1.00 95.94 81 TRP A CA 1
ATOM 650 C C . TRP A 1 81 ? 5.486 -4.721 0.798 1.00 95.94 81 TRP A C 1
ATOM 652 O O . TRP A 1 81 ? 4.282 -4.656 1.050 1.00 95.94 81 TRP A O 1
ATOM 662 N N . ASN A 1 82 ? 6.380 -5.080 1.723 1.00 95.06 82 ASN A N 1
ATOM 663 C CA . ASN A 1 82 ? 5.988 -5.594 3.034 1.00 95.06 82 ASN A CA 1
ATOM 664 C C . ASN A 1 82 ? 5.242 -4.547 3.865 1.00 95.06 82 ASN A C 1
ATOM 666 O O . ASN A 1 82 ? 4.226 -4.864 4.484 1.00 95.06 82 ASN A O 1
ATOM 670 N N . ASN A 1 83 ? 5.712 -3.298 3.877 1.00 96.69 83 ASN A N 1
ATOM 671 C CA . ASN A 1 83 ? 5.032 -2.240 4.620 1.00 96.69 83 ASN A CA 1
ATOM 672 C C . ASN A 1 83 ? 3.694 -1.872 3.972 1.00 96.69 83 ASN A C 1
ATOM 674 O O . ASN A 1 83 ? 2.731 -1.634 4.697 1.00 96.69 83 ASN A O 1
ATOM 678 N N . SER A 1 84 ? 3.599 -1.917 2.638 1.00 97.12 84 SER A N 1
ATOM 679 C CA . SER A 1 84 ? 2.329 -1.717 1.932 1.00 97.12 84 SER A CA 1
ATOM 680 C C . SER A 1 84 ? 1.270 -2.721 2.393 1.00 97.12 84 SER A C 1
ATOM 682 O O . SER A 1 84 ? 0.200 -2.324 2.850 1.00 97.12 84 SER A O 1
ATOM 684 N N . TYR A 1 85 ? 1.571 -4.024 2.359 1.00 96.25 85 TYR A N 1
ATOM 685 C CA . TYR A 1 85 ? 0.588 -5.040 2.751 1.00 96.25 85 TYR A CA 1
ATOM 686 C C . TYR A 1 85 ? 0.286 -5.060 4.251 1.00 96.25 85 TYR A C 1
ATOM 688 O O . TYR A 1 85 ? -0.840 -5.377 4.633 1.00 96.25 85 TYR A O 1
ATOM 696 N N . LYS A 1 86 ? 1.227 -4.644 5.110 1.00 94.81 86 LYS A N 1
ATOM 697 C CA . LYS A 1 86 ? 0.929 -4.400 6.531 1.00 94.81 86 LYS A CA 1
ATOM 698 C C . LYS A 1 86 ? -0.107 -3.290 6.704 1.00 94.81 86 LYS A C 1
ATOM 700 O O . LYS A 1 86 ? -1.067 -3.484 7.444 1.00 94.81 86 LYS A O 1
ATOM 705 N N . ILE A 1 87 ? 0.059 -2.162 6.005 1.00 96.56 87 ILE A N 1
ATOM 706 C CA . ILE A 1 87 ? -0.892 -1.041 6.061 1.00 96.56 87 ILE A CA 1
ATOM 707 C C . ILE A 1 87 ? -2.246 -1.462 5.482 1.00 96.56 87 ILE A C 1
ATOM 709 O O . ILE A 1 87 ? -3.273 -1.211 6.106 1.00 96.56 87 ILE A O 1
ATOM 713 N N . VAL A 1 88 ? -2.269 -2.147 4.334 1.00 97.19 88 VAL A N 1
ATOM 714 C CA . VAL A 1 88 ? -3.504 -2.674 3.721 1.00 97.19 88 VAL A CA 1
ATOM 715 C C . VAL A 1 88 ? -4.238 -3.620 4.668 1.00 97.19 88 VAL A C 1
ATOM 717 O O . VAL A 1 88 ? -5.457 -3.510 4.808 1.00 97.19 88 VAL A O 1
ATOM 720 N N . SER A 1 89 ? -3.519 -4.529 5.331 1.00 94.19 89 SER A N 1
ATOM 721 C CA . SER A 1 89 ? -4.123 -5.457 6.286 1.00 94.19 89 SER A CA 1
ATOM 722 C C . SER A 1 89 ? -4.733 -4.703 7.466 1.00 94.19 89 SER A C 1
ATOM 724 O O . SER A 1 89 ? -5.925 -4.841 7.720 1.00 94.19 89 SER A O 1
ATOM 726 N N . GLN A 1 90 ? -3.946 -3.856 8.138 1.00 93.00 90 GLN A N 1
ATOM 727 C CA . GLN A 1 90 ? -4.393 -3.124 9.328 1.00 93.00 90 GLN A CA 1
ATOM 728 C C . GLN A 1 90 ? -5.556 -2.173 9.021 1.00 93.00 90 GLN A C 1
ATOM 730 O O . GLN A 1 90 ? -6.557 -2.180 9.733 1.00 93.00 90 GLN A O 1
ATOM 735 N N . SER A 1 91 ? -5.472 -1.409 7.928 1.00 95.81 91 SER A N 1
ATOM 736 C CA . SER A 1 91 ? -6.564 -0.529 7.490 1.00 95.81 91 SER A CA 1
ATOM 737 C C . SER A 1 91 ? -7.826 -1.307 7.117 1.00 95.81 91 SER A C 1
ATOM 739 O O . SER A 1 91 ? -8.927 -0.888 7.460 1.00 95.81 91 SER A O 1
ATOM 741 N N . SER A 1 92 ? -7.699 -2.467 6.466 1.00 95.50 92 SER A N 1
ATOM 742 C CA . SER A 1 92 ? -8.856 -3.313 6.149 1.00 95.50 92 SER A CA 1
ATOM 743 C C . SER A 1 92 ? -9.520 -3.892 7.390 1.00 95.50 92 SER A C 1
ATOM 745 O O . SER A 1 92 ? -10.742 -4.001 7.419 1.00 95.50 92 SER A O 1
ATOM 747 N N . ASP A 1 93 ? -8.738 -4.270 8.396 1.00 91.12 93 ASP A N 1
ATOM 748 C CA . ASP A 1 93 ? -9.278 -4.809 9.642 1.00 91.12 93 ASP A CA 1
ATOM 749 C C . ASP A 1 93 ? -9.934 -3.703 10.488 1.00 91.12 93 ASP A C 1
ATOM 751 O O . ASP A 1 93 ? -11.017 -3.925 11.026 1.00 91.12 93 ASP A O 1
ATOM 755 N N . LEU A 1 94 ? -9.380 -2.482 10.485 1.00 91.62 94 LEU A N 1
ATOM 756 C CA . LEU A 1 94 ? -10.035 -1.283 11.029 1.00 91.62 94 LEU A CA 1
ATOM 757 C C . LEU A 1 94 ? -11.400 -1.025 10.374 1.00 91.62 94 LEU A C 1
ATOM 759 O O . LEU A 1 94 ? -12.393 -0.853 11.075 1.00 91.62 94 LEU A O 1
ATOM 763 N N . ILE A 1 95 ? -11.466 -1.071 9.039 1.00 93.50 95 ILE A N 1
ATOM 764 C CA . ILE A 1 95 ? -12.714 -0.878 8.281 1.00 93.50 95 ILE A CA 1
ATOM 765 C C . ILE A 1 95 ? -13.777 -1.925 8.650 1.00 93.50 95 ILE A C 1
ATOM 767 O O . ILE A 1 95 ? -14.962 -1.615 8.659 1.00 93.50 95 ILE A O 1
ATOM 771 N N . LYS A 1 96 ? -13.381 -3.167 8.960 1.00 90.75 96 LYS A N 1
ATOM 772 C CA . LYS A 1 96 ? -14.320 -4.228 9.371 1.00 90.75 96 LYS A CA 1
ATOM 773 C C . LYS A 1 96 ? -14.803 -4.080 10.816 1.00 90.75 96 LYS A C 1
ATOM 775 O O . LYS A 1 96 ? -15.856 -4.611 11.156 1.00 90.75 96 LYS A O 1
ATOM 780 N N . MET A 1 97 ? -14.006 -3.450 11.677 1.00 86.56 97 MET A N 1
ATOM 781 C CA . MET A 1 97 ? -14.263 -3.378 13.118 1.00 86.56 97 MET A CA 1
ATOM 782 C C . MET A 1 97 ? -15.190 -2.220 13.511 1.00 86.56 97 MET A C 1
ATOM 784 O O . MET A 1 97 ? -15.859 -2.302 14.545 1.00 86.56 97 MET A O 1
ATOM 788 N N . ILE A 1 98 ? -15.210 -1.159 12.702 1.00 86.19 98 ILE A N 1
ATOM 789 C CA . ILE A 1 98 ? -15.898 0.108 12.964 1.00 86.19 98 ILE A CA 1
ATOM 790 C C . ILE A 1 98 ? -17.147 0.224 12.089 1.00 86.19 98 ILE A C 1
ATOM 792 O O . ILE A 1 98 ? -17.081 -0.059 10.893 1.00 86.19 98 ILE A O 1
ATOM 796 N N . SER A 1 99 ? -18.254 0.715 12.651 1.00 86.88 99 SER A N 1
ATOM 797 C CA . SER A 1 99 ? -19.446 1.047 11.863 1.00 86.88 99 SER A CA 1
ATOM 798 C C . SER A 1 99 ? -19.466 2.527 11.477 1.00 86.88 99 SER A C 1
ATOM 800 O O . SER A 1 99 ? -19.116 3.405 12.267 1.00 86.88 99 SER A O 1
ATOM 802 N N . GLU A 1 100 ? -19.927 2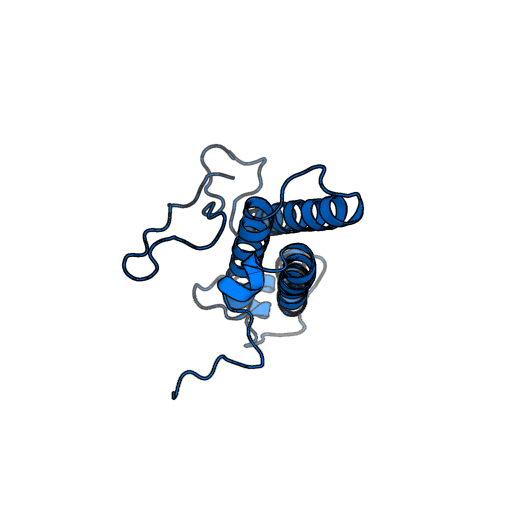.820 10.264 1.00 89.38 100 GLU A N 1
ATOM 803 C CA . GLU A 1 100 ? -20.190 4.194 9.833 1.00 89.38 100 GLU A CA 1
ATOM 804 C C . GLU A 1 100 ? -21.304 4.835 10.676 1.00 89.38 100 GLU A C 1
ATOM 806 O O . GLU A 1 100 ? -22.285 4.189 11.046 1.00 89.38 100 GLU A O 1
ATOM 811 N N . GLY A 1 101 ? -21.178 6.135 10.949 1.00 87.75 101 GLY A N 1
ATOM 812 C CA . GLY A 1 101 ? -22.225 6.922 11.604 1.00 87.75 101 GLY A CA 1
ATOM 813 C C . GLY A 1 101 ? -22.214 6.891 13.134 1.00 87.75 101 GLY A C 1
ATOM 814 O O . GLY A 1 101 ? -23.046 7.565 13.734 1.00 87.75 101 GLY A O 1
ATOM 815 N N . GLU A 1 102 ? -21.275 6.184 13.773 1.00 86.56 102 GLU A N 1
ATOM 816 C CA . GLU A 1 102 ? -21.178 6.127 15.242 1.00 86.56 102 GLU A CA 1
ATOM 817 C C . GLU A 1 102 ? -20.853 7.497 15.865 1.00 86.56 102 GLU A C 1
ATOM 819 O O . GLU A 1 102 ? -21.468 7.901 16.851 1.00 86.56 102 GLU A O 1
ATOM 824 N N . SER A 1 103 ? -19.902 8.242 15.289 1.00 89.81 103 SER A N 1
ATOM 825 C CA . SER A 1 103 ? -19.607 9.631 15.669 1.00 89.81 103 SER A CA 1
ATOM 826 C C . SER A 1 103 ? -18.758 10.342 14.603 1.00 89.81 103 SER A C 1
ATOM 828 O O . SER A 1 103 ? -18.104 9.670 13.801 1.00 89.81 103 SER A O 1
ATOM 830 N N . PRO A 1 104 ? -18.685 11.690 14.596 1.00 92.38 104 PRO A N 1
ATOM 831 C CA . PRO A 1 104 ? -17.796 12.418 13.688 1.00 92.38 104 PRO A CA 1
ATOM 832 C C . PRO A 1 104 ? -16.318 12.016 13.812 1.00 92.38 104 PRO A C 1
ATOM 834 O O . PRO A 1 104 ? -15.630 11.920 12.801 1.00 92.38 104 PRO A O 1
ATOM 837 N N . ALA A 1 105 ? -15.839 11.744 15.031 1.00 89.81 105 ALA A N 1
ATOM 838 C CA . ALA A 1 105 ? -14.454 11.338 15.272 1.00 89.81 105 ALA A CA 1
ATOM 839 C C . ALA A 1 105 ? -14.159 9.940 14.705 1.00 89.81 105 ALA A C 1
ATOM 841 O O . ALA A 1 105 ? -13.164 9.743 14.014 1.00 89.81 105 ALA A O 1
ATOM 842 N N . VAL A 1 106 ? -15.066 8.989 14.933 1.00 88.94 106 VAL A N 1
ATOM 843 C CA . VAL A 1 106 ? -14.947 7.623 14.405 1.00 88.94 106 VAL A CA 1
ATOM 844 C C . VAL A 1 106 ? -15.044 7.614 12.875 1.00 88.94 106 VAL A C 1
ATOM 846 O O . VAL A 1 106 ? -14.258 6.947 12.207 1.00 88.94 106 VAL A O 1
ATOM 849 N N . ASN A 1 107 ? -15.940 8.420 12.297 1.00 92.56 107 ASN A N 1
ATOM 850 C CA . ASN A 1 107 ? -16.057 8.562 10.843 1.00 92.56 107 ASN A CA 1
ATOM 851 C C . ASN A 1 107 ? -14.786 9.144 10.209 1.00 92.56 107 ASN A C 1
ATOM 853 O O . ASN A 1 107 ? -14.391 8.709 9.128 1.00 92.56 107 ASN A O 1
ATOM 857 N N . GLN A 1 108 ? -14.131 10.097 10.878 1.00 94.00 108 GLN A N 1
ATOM 858 C CA . GLN A 1 108 ? -12.844 10.635 10.440 1.00 94.00 108 GLN A CA 1
ATOM 859 C C . GLN A 1 108 ? -11.776 9.530 10.397 1.00 94.00 108 GLN A C 1
ATOM 861 O O . GLN A 1 108 ? -11.136 9.336 9.365 1.00 94.00 108 GLN A O 1
ATOM 866 N N . GLN A 1 109 ? -11.637 8.752 11.475 1.00 93.88 109 GLN A N 1
ATOM 867 C CA . GLN A 1 109 ? -10.676 7.643 11.552 1.00 93.88 109 GLN A CA 1
ATOM 868 C C . GLN A 1 109 ? -10.950 6.557 10.499 1.00 93.88 109 GLN A C 1
ATOM 870 O O . GLN A 1 109 ? -10.025 6.032 9.876 1.00 93.88 109 GLN A O 1
ATOM 875 N N . LEU A 1 110 ? -12.224 6.244 10.257 1.00 94.12 110 LEU A N 1
ATOM 876 C CA . LEU A 1 110 ? -12.629 5.308 9.212 1.00 94.12 110 LEU A CA 1
ATOM 877 C C . LEU A 1 110 ? -12.287 5.839 7.809 1.00 94.12 110 LEU A C 1
ATOM 879 O O . LEU A 1 110 ? -11.770 5.093 6.974 1.00 94.12 110 LEU A O 1
ATOM 883 N N . GLY A 1 111 ? -12.510 7.132 7.559 1.00 96.31 111 GLY A N 1
ATOM 884 C CA . GLY A 1 111 ? -12.103 7.800 6.323 1.00 96.31 111 GLY A CA 1
ATOM 885 C C . GLY A 1 111 ? -10.592 7.727 6.087 1.00 96.31 111 GLY A C 1
ATOM 886 O O . GLY A 1 111 ? -10.152 7.428 4.975 1.00 96.31 111 GLY A O 1
ATOM 887 N N . GLU A 1 112 ? -9.794 7.913 7.140 1.00 96.50 112 GLU A N 1
ATOM 888 C CA . GLU A 1 112 ? -8.338 7.745 7.084 1.00 96.50 112 GLU A CA 1
ATOM 889 C C . GLU A 1 112 ? -7.943 6.305 6.735 1.00 96.50 112 GLU A C 1
ATOM 891 O O . GLU A 1 112 ? -7.106 6.101 5.854 1.00 96.50 112 GLU A O 1
ATOM 896 N N . ALA A 1 113 ? -8.584 5.297 7.335 1.00 96.81 113 ALA A N 1
ATOM 897 C CA . ALA A 1 113 ? -8.333 3.895 6.998 1.00 96.81 113 ALA A CA 1
ATOM 898 C C . ALA A 1 113 ? -8.656 3.583 5.522 1.00 96.81 113 ALA A C 1
ATOM 900 O O . ALA A 1 113 ? -7.851 2.946 4.832 1.00 96.81 113 ALA A O 1
ATOM 901 N N . TYR A 1 114 ? -9.787 4.075 5.002 1.00 97.31 114 TYR A N 1
ATOM 902 C CA . TYR A 1 114 ? -10.131 3.941 3.582 1.00 97.31 114 TYR A CA 1
ATOM 903 C C . TYR A 1 114 ? -9.109 4.621 2.668 1.00 97.31 114 TYR A C 1
ATOM 905 O O . TYR A 1 114 ? -8.664 4.015 1.686 1.00 97.31 114 TYR A O 1
ATOM 913 N N . TYR A 1 115 ? -8.713 5.852 3.002 1.00 98.00 115 TYR A N 1
ATOM 914 C CA . TYR A 1 115 ? -7.719 6.606 2.246 1.00 98.00 115 TYR A CA 1
ATOM 915 C C . TYR A 1 115 ? -6.373 5.880 2.213 1.00 98.00 115 TYR A C 1
ATOM 917 O O . TYR A 1 115 ? -5.817 5.678 1.133 1.00 98.00 115 TYR A O 1
ATOM 925 N N . LEU A 1 116 ? -5.881 5.425 3.369 1.00 97.69 116 LEU A N 1
ATOM 926 C CA . LEU A 1 116 ? -4.637 4.667 3.470 1.00 97.69 116 LEU A CA 1
ATOM 927 C C . LEU A 1 116 ? -4.686 3.416 2.594 1.00 97.69 116 LEU A C 1
ATOM 929 O O . LEU A 1 116 ? -3.785 3.209 1.782 1.00 97.69 116 LEU A O 1
ATOM 933 N N . ARG A 1 117 ? -5.753 2.615 2.680 1.00 97.81 117 ARG A N 1
ATOM 934 C CA . ARG A 1 117 ? -5.875 1.400 1.864 1.00 97.81 117 ARG A CA 1
ATOM 935 C C . ARG A 1 117 ? -5.848 1.709 0.366 1.00 97.81 117 ARG A C 1
ATOM 937 O O . ARG A 1 117 ? -5.106 1.065 -0.375 1.00 97.81 117 ARG A O 1
ATOM 944 N N . GLY A 1 118 ? -6.635 2.691 -0.075 1.00 98.12 118 GLY A N 1
ATOM 945 C CA . GLY A 1 118 ? -6.702 3.085 -1.485 1.00 98.12 118 GLY A CA 1
ATOM 946 C C . GLY A 1 118 ? -5.374 3.638 -2.004 1.00 98.12 118 GLY A C 1
ATOM 947 O O . GLY A 1 118 ? -4.892 3.217 -3.05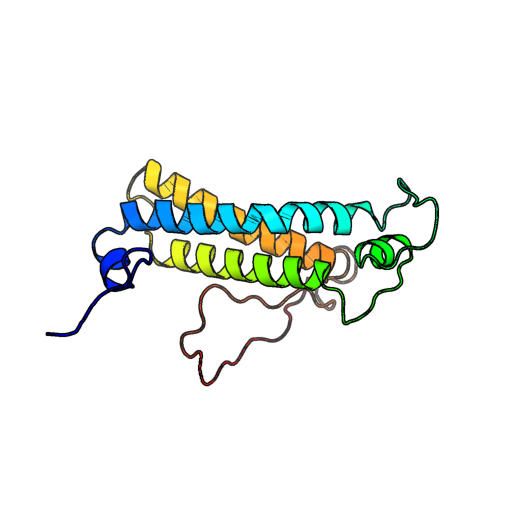4 1.00 98.12 118 GLY A O 1
ATOM 948 N N . MET A 1 119 ? -4.746 4.529 -1.237 1.00 97.81 119 MET A N 1
ATOM 949 C CA . MET A 1 119 ? -3.457 5.135 -1.571 1.00 97.81 119 MET A CA 1
ATOM 950 C C . MET A 1 119 ? -2.352 4.082 -1.691 1.00 97.81 119 MET A C 1
ATOM 952 O O . MET A 1 119 ? -1.594 4.092 -2.662 1.00 97.81 119 MET A O 1
ATOM 956 N N . ILE A 1 120 ? -2.281 3.137 -0.749 1.00 98.06 120 ILE A N 1
ATOM 957 C CA . ILE A 1 120 ? -1.281 2.071 -0.798 1.00 98.06 120 ILE A CA 1
ATOM 958 C C . ILE A 1 120 ? -1.486 1.173 -2.020 1.00 98.06 120 ILE A C 1
ATOM 960 O O . ILE A 1 120 ? -0.516 0.896 -2.727 1.00 98.06 120 ILE A O 1
ATOM 964 N N . TYR A 1 121 ? -2.722 0.764 -2.323 1.00 98.06 121 TYR A N 1
ATOM 965 C CA . TYR A 1 121 ? -2.993 -0.019 -3.531 1.00 98.06 121 TYR A CA 1
ATOM 966 C C . TYR A 1 121 ? -2.639 0.730 -4.812 1.00 98.06 121 TYR A C 1
ATOM 968 O O . TYR A 1 121 ? -2.042 0.145 -5.716 1.00 98.06 121 TYR A O 1
ATOM 976 N N . PHE A 1 122 ? -2.943 2.024 -4.874 1.00 97.31 122 PHE A N 1
ATOM 977 C CA . PHE A 1 122 ? -2.588 2.865 -6.008 1.00 97.31 122 PHE A CA 1
ATOM 978 C C . PHE A 1 122 ? -1.073 2.881 -6.254 1.00 97.31 122 PHE A C 1
ATOM 980 O O . PHE A 1 122 ? -0.630 2.631 -7.376 1.00 97.31 122 PHE A O 1
ATOM 987 N N . TYR A 1 123 ? -0.264 3.110 -5.216 1.00 97.44 123 TYR A N 1
ATOM 988 C CA . TYR A 1 123 ? 1.194 3.126 -5.361 1.00 97.44 123 TYR A CA 1
ATOM 989 C C . TYR A 1 123 ? 1.786 1.737 -5.620 1.00 97.44 123 TYR A C 1
ATOM 991 O O . TYR A 1 123 ? 2.677 1.617 -6.456 1.00 97.44 123 TYR A O 1
ATOM 999 N N . LEU A 1 124 ? 1.256 0.679 -4.996 1.00 97.38 124 LEU A N 1
ATOM 1000 C CA . LEU A 1 124 ? 1.622 -0.699 -5.336 1.00 97.38 124 LEU A CA 1
ATOM 1001 C C . LEU A 1 124 ? 1.381 -0.984 -6.825 1.00 97.38 124 LEU A C 1
ATOM 1003 O O . LEU A 1 124 ? 2.273 -1.469 -7.520 1.00 97.38 124 LEU A O 1
ATOM 1007 N N . CYS A 1 125 ? 0.196 -0.650 -7.335 1.00 96.81 125 CYS A N 1
ATOM 1008 C CA . CYS A 1 125 ? -0.146 -0.896 -8.730 1.00 96.81 125 CYS A CA 1
ATOM 1009 C C . CYS A 1 125 ? 0.714 -0.060 -9.687 1.00 96.81 125 CYS A C 1
ATOM 1011 O O . CYS A 1 125 ? 1.138 -0.568 -10.721 1.00 96.81 125 CYS A O 1
ATOM 1013 N N . ARG A 1 126 ? 1.051 1.185 -9.327 1.00 94.69 126 ARG A N 1
ATOM 1014 C CA . ARG A 1 126 ? 1.975 2.020 -10.114 1.00 94.69 126 ARG A CA 1
ATOM 1015 C C . ARG A 1 126 ? 3.398 1.473 -10.170 1.00 94.69 126 ARG A C 1
ATOM 1017 O O . ARG A 1 126 ? 4.069 1.679 -11.174 1.00 94.69 126 ARG A O 1
ATOM 1024 N N . THR A 1 127 ? 3.867 0.821 -9.109 1.00 94.25 127 THR A N 1
ATOM 1025 C CA . THR A 1 127 ? 5.230 0.273 -9.051 1.00 94.25 127 THR A CA 1
ATOM 1026 C C . THR A 1 127 ? 5.344 -1.089 -9.738 1.00 94.25 127 THR A C 1
ATOM 1028 O O . THR A 1 127 ? 6.353 -1.355 -10.384 1.00 94.25 127 THR A O 1
ATOM 1031 N N . TYR A 1 128 ? 4.338 -1.959 -9.598 1.00 94.94 128 TYR A N 1
ATOM 1032 C CA . TYR A 1 128 ? 4.421 -3.362 -10.041 1.00 94.94 128 TYR A CA 1
ATOM 1033 C C . TYR A 1 128 ? 3.529 -3.705 -11.244 1.00 94.94 128 TYR A C 1
ATOM 1035 O O . TYR A 1 128 ? 3.689 -4.774 -11.843 1.00 94.94 128 TYR A O 1
ATOM 1043 N N . GLY A 1 129 ? 2.582 -2.834 -11.586 1.00 95.31 129 GLY A N 1
ATOM 1044 C CA . GLY A 1 129 ? 1.706 -2.956 -12.746 1.00 95.31 129 GLY A CA 1
ATOM 1045 C C . GLY A 1 129 ? 2.199 -2.136 -13.937 1.00 95.31 129 GLY A C 1
ATOM 1046 O O . GLY A 1 129 ? 3.017 -1.224 -13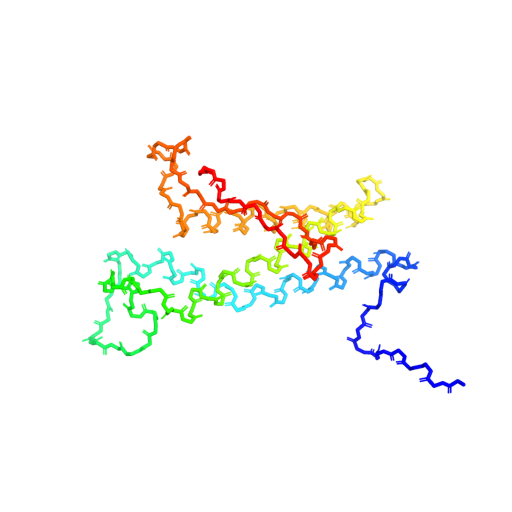.811 1.00 95.31 129 GLY A O 1
ATOM 1047 N N . ARG A 1 130 ? 1.685 -2.462 -15.125 1.00 95.69 130 ARG A N 1
ATOM 1048 C CA . ARG A 1 130 ? 1.834 -1.589 -16.298 1.00 95.69 130 ARG A CA 1
ATOM 1049 C C . ARG A 1 130 ? 0.964 -0.334 -16.123 1.00 95.69 130 ARG A C 1
ATOM 1051 O O . ARG A 1 130 ? -0.016 -0.381 -15.381 1.00 95.69 130 ARG A O 1
ATOM 1058 N N . PRO A 1 131 ? 1.283 0.784 -16.799 1.00 95.50 131 PRO A N 1
ATOM 1059 C CA . PRO A 1 131 ? 0.423 1.963 -16.785 1.00 95.50 131 PRO A CA 1
ATOM 1060 C C . PRO A 1 131 ? -1.015 1.614 -17.177 1.00 95.50 131 PRO A C 1
ATOM 1062 O O . PRO A 1 131 ? -1.217 0.904 -18.157 1.00 95.50 131 PRO A O 1
ATOM 1065 N N . TYR A 1 132 ? -2.003 2.172 -16.472 1.00 96.25 132 TYR A N 1
ATOM 1066 C CA . TYR A 1 132 ? -3.426 1.877 -16.694 1.00 96.25 132 TYR A CA 1
ATOM 1067 C C . TYR A 1 132 ? -3.874 2.078 -18.151 1.00 96.25 132 TYR A C 1
ATOM 1069 O O . TYR A 1 132 ? -4.729 1.364 -18.643 1.00 96.25 132 TYR A O 1
ATOM 1077 N N . ALA A 1 133 ? -3.274 3.018 -18.885 1.00 96.94 133 ALA A N 1
ATOM 1078 C CA . ALA A 1 133 ? -3.593 3.245 -20.298 1.00 96.94 133 ALA A CA 1
ATOM 1079 C C . ALA A 1 133 ? -3.133 2.112 -21.245 1.00 96.94 133 ALA A C 1
ATOM 1081 O O . ALA A 1 133 ? -3.441 2.145 -22.434 1.00 96.94 133 ALA A O 1
ATOM 1082 N N . GLN A 1 134 ? -2.371 1.132 -20.751 1.00 95.81 134 GLN A N 1
ATOM 1083 C CA . GLN A 1 134 ? -1.856 0.001 -21.519 1.00 95.81 134 GLN A CA 1
ATOM 1084 C C . GLN A 1 134 ? -2.605 -1.273 -21.112 1.00 95.81 134 GLN A C 1
ATOM 1086 O O . GLN A 1 134 ? -2.153 -1.973 -20.214 1.00 95.81 134 GLN A O 1
ATOM 1091 N N . ALA A 1 135 ? -3.721 -1.585 -21.778 1.00 96.25 135 ALA A N 1
ATOM 1092 C CA . ALA A 1 135 ? -4.483 -2.837 -21.616 1.00 96.25 135 ALA A CA 1
ATOM 1093 C C . ALA A 1 135 ? -4.708 -3.266 -20.141 1.00 96.25 135 ALA A C 1
ATOM 1095 O O . ALA A 1 135 ? -4.242 -4.340 -19.731 1.00 96.25 135 ALA A O 1
ATOM 1096 N N . PRO A 1 136 ? -5.355 -2.418 -19.317 1.00 95.44 136 PRO A N 1
ATOM 1097 C CA . PRO A 1 136 ? -5.495 -2.638 -17.875 1.00 95.44 136 PRO A CA 1
ATOM 1098 C C . PRO A 1 136 ? -6.244 -3.935 -17.556 1.00 95.44 136 PRO A C 1
ATOM 1100 O O . PRO A 1 136 ? -5.896 -4.627 -16.611 1.00 95.44 136 PRO A O 1
ATOM 1103 N N . GLU A 1 137 ? -7.181 -4.341 -18.413 1.00 96.00 137 GLU A N 1
ATOM 1104 C CA . GLU A 1 137 ? -7.962 -5.573 -18.284 1.00 96.00 137 GLU A CA 1
ATOM 1105 C C . GLU A 1 137 ? -7.163 -6.874 -18.466 1.00 96.00 137 GLU A C 1
ATOM 1107 O O . GLU A 1 137 ? -7.670 -7.948 -18.148 1.00 96.00 137 GLU A O 1
ATOM 1112 N N . THR A 1 138 ? -5.930 -6.805 -18.980 1.00 96.62 138 THR A N 1
ATOM 1113 C CA . THR A 1 138 ? -5.071 -7.989 -19.180 1.00 96.62 138 THR A CA 1
ATOM 1114 C C . THR A 1 138 ? -3.754 -7.906 -18.423 1.00 96.62 138 THR A C 1
ATOM 1116 O O . THR A 1 138 ? -3.232 -8.928 -17.971 1.00 96.62 138 THR A O 1
ATOM 1119 N N . ASN A 1 139 ? -3.202 -6.703 -18.262 1.00 97.19 139 ASN A N 1
ATOM 1120 C CA . ASN A 1 139 ? -1.964 -6.520 -17.527 1.00 97.19 139 ASN A CA 1
ATOM 1121 C C . ASN A 1 139 ? -2.191 -6.703 -16.027 1.00 97.19 139 ASN A C 1
ATOM 1123 O O . ASN A 1 139 ? -3.104 -6.141 -15.431 1.00 97.19 139 ASN A O 1
ATOM 1127 N N . LEU A 1 140 ? -1.316 -7.489 -15.401 1.00 97.94 140 LEU A N 1
ATOM 1128 C CA . LEU A 1 140 ? -1.400 -7.770 -13.974 1.00 97.94 140 LEU A CA 1
ATOM 1129 C C . LEU A 1 140 ? -0.942 -6.563 -13.146 1.00 97.94 140 LEU A C 1
ATOM 1131 O O . LEU A 1 140 ? 0.133 -6.004 -13.376 1.00 97.94 140 LEU A O 1
ATOM 1135 N N . GLY A 1 141 ? -1.742 -6.221 -12.140 1.00 97.00 141 GLY A N 1
ATOM 1136 C CA . GLY A 1 141 ? -1.462 -5.253 -11.086 1.00 97.00 141 GLY A CA 1
ATOM 1137 C C . GLY A 1 141 ? -0.885 -5.962 -9.866 1.00 97.00 141 GLY A C 1
ATOM 1138 O O . GLY A 1 141 ? 0.232 -6.476 -9.908 1.00 97.00 141 GLY A O 1
ATOM 1139 N N . VAL A 1 142 ? -1.624 -6.031 -8.765 1.00 97.56 142 VAL A N 1
ATOM 1140 C CA . VAL A 1 142 ? -1.173 -6.688 -7.526 1.00 97.56 142 VAL A CA 1
ATOM 1141 C C . VAL A 1 142 ? -2.292 -7.536 -6.911 1.00 97.56 142 VAL A C 1
ATOM 1143 O O . VAL A 1 142 ? -3.450 -7.375 -7.293 1.00 97.56 142 VAL A O 1
ATOM 1146 N N . PRO A 1 143 ? -1.994 -8.475 -5.996 1.00 96.75 143 PRO A N 1
ATOM 1147 C CA . PRO A 1 143 ? -3.036 -9.214 -5.292 1.00 96.75 143 PRO A CA 1
ATOM 1148 C C . PRO A 1 143 ? -3.879 -8.292 -4.403 1.00 96.75 143 PRO A C 1
ATOM 1150 O O . PRO A 1 143 ? -3.353 -7.439 -3.686 1.00 96.75 143 PRO A O 1
ATOM 1153 N N . ILE A 1 144 ? -5.194 -8.495 -4.397 1.00 95.81 144 ILE A N 1
ATOM 1154 C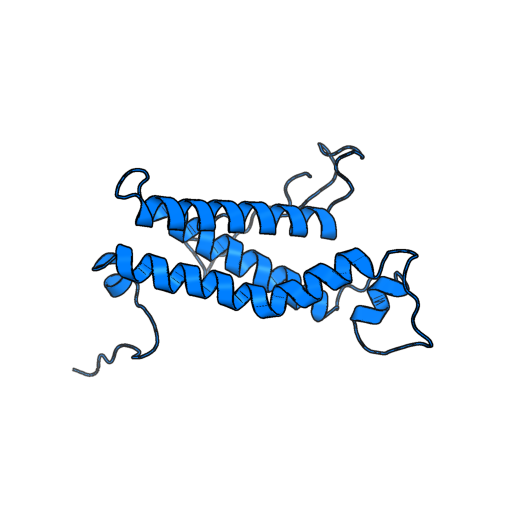 CA . ILE A 1 144 ? -6.103 -7.796 -3.484 1.00 95.81 144 ILE A CA 1
ATOM 1155 C C . ILE A 1 144 ? -6.335 -8.697 -2.266 1.00 95.81 144 ILE A C 1
ATOM 1157 O O . ILE A 1 144 ? -6.938 -9.761 -2.368 1.00 95.81 144 ILE A O 1
ATOM 1161 N N . VAL A 1 145 ? -5.834 -8.272 -1.106 1.00 93.31 145 VAL A N 1
ATOM 1162 C CA . VAL A 1 145 ? -5.843 -9.013 0.162 1.00 93.31 145 VAL A CA 1
ATOM 1163 C C . VAL A 1 145 ? -6.232 -8.045 1.274 1.00 93.31 145 VAL A C 1
ATOM 1165 O O . VAL A 1 145 ? -5.395 -7.335 1.826 1.00 93.31 145 VAL A O 1
ATOM 1168 N N . ASN A 1 146 ? -7.526 -7.991 1.582 1.00 92.31 146 ASN A N 1
ATOM 1169 C CA . ASN A 1 146 ? -8.085 -7.012 2.511 1.00 92.31 146 ASN A CA 1
ATOM 1170 C C . ASN A 1 146 ? -8.183 -7.582 3.929 1.00 92.31 146 ASN A C 1
ATOM 1172 O O . ASN A 1 146 ? -9.236 -8.080 4.338 1.00 92.31 146 ASN A O 1
ATOM 1176 N N . GLY A 1 147 ? -7.097 -7.456 4.689 1.00 86.25 147 GLY A N 1
ATOM 1177 C CA . GLY A 1 147 ? -7.029 -7.840 6.101 1.00 86.25 147 GLY A CA 1
ATOM 1178 C C . GLY A 1 147 ? -6.275 -9.137 6.352 1.00 86.25 147 GLY A C 1
ATOM 1179 O O . GLY A 1 147 ? -5.791 -9.778 5.414 1.00 86.25 147 GLY A O 1
ATOM 1180 N N . LEU A 1 148 ? -6.185 -9.516 7.625 1.00 83.44 148 LEU A N 1
ATOM 1181 C CA . LEU A 1 148 ? -5.469 -10.724 8.015 1.00 83.44 148 LEU A CA 1
ATOM 1182 C C . LEU A 1 148 ? -6.216 -11.984 7.527 1.00 83.44 148 LEU A C 1
ATOM 1184 O O . LEU A 1 148 ? -7.416 -12.127 7.788 1.00 83.44 148 LEU A O 1
ATOM 1188 N N . PRO A 1 149 ? -5.532 -12.917 6.842 1.00 82.94 149 PRO A N 1
ATOM 1189 C CA . PRO A 1 149 ? -6.104 -14.211 6.496 1.00 82.94 149 PRO A CA 1
ATOM 1190 C C . PRO A 1 149 ? -6.533 -14.983 7.756 1.00 82.94 149 PRO A C 1
ATOM 1192 O O . PRO A 1 149 ? -5.804 -14.973 8.748 1.00 82.94 149 PRO A O 1
ATOM 1195 N N . PRO A 1 150 ? -7.685 -15.678 7.731 1.00 80.88 150 PRO A N 1
ATOM 1196 C CA . PRO A 1 150 ? -8.215 -16.368 8.908 1.00 80.88 150 PRO A CA 1
ATOM 1197 C C . PRO A 1 150 ? -7.376 -17.583 9.329 1.00 80.88 150 PRO A C 1
ATOM 1199 O O . PRO A 1 150 ? -7.348 -17.919 10.509 1.00 80.88 150 PRO A O 1
ATOM 1202 N N . ASP A 1 151 ? -6.690 -18.232 8.382 1.00 86.00 151 ASP A N 1
ATOM 1203 C CA . ASP A 1 151 ? -5.775 -19.347 8.638 1.00 86.00 151 ASP A CA 1
ATOM 1204 C C . ASP A 1 151 ? -4.358 -18.970 8.187 1.00 86.00 151 ASP A C 1
ATOM 1206 O O . ASP A 1 151 ? -4.058 -18.895 6.994 1.00 86.00 151 ASP A O 1
ATOM 1210 N N . LEU A 1 152 ? -3.491 -18.719 9.168 1.00 83.69 152 LEU A N 1
ATOM 1211 C CA . LEU A 1 152 ? -2.081 -18.400 8.944 1.00 83.69 152 LEU A CA 1
ATOM 1212 C C . LEU A 1 152 ? -1.219 -19.650 8.716 1.00 83.69 152 LEU A C 1
ATOM 1214 O O . LEU A 1 152 ? -0.134 -19.536 8.149 1.00 83.69 152 LEU A O 1
ATOM 1218 N N . ASN A 1 153 ? -1.687 -20.830 9.132 1.00 85.88 153 ASN A N 1
ATOM 1219 C CA . ASN A 1 153 ? -0.941 -22.084 9.016 1.00 85.88 153 ASN A CA 1
ATOM 1220 C C . ASN A 1 153 ? -1.114 -22.710 7.626 1.00 85.88 153 ASN A C 1
ATOM 1222 O O . ASN A 1 153 ? -0.160 -23.267 7.086 1.00 85.88 153 ASN A O 1
ATOM 1226 N N . ASN A 1 154 ? -2.299 -22.576 7.022 1.00 87.62 154 ASN A N 1
ATOM 1227 C CA . ASN A 1 154 ? -2.576 -23.009 5.647 1.00 87.62 154 ASN A CA 1
ATOM 1228 C C . ASN A 1 154 ? -2.850 -21.815 4.731 1.00 87.62 154 ASN A C 1
ATOM 1230 O O . ASN A 1 154 ? -3.884 -21.739 4.059 1.00 87.62 154 ASN A O 1
ATOM 1234 N N . LEU A 1 155 ? -1.913 -20.869 4.712 1.00 84.75 155 LEU A N 1
ATOM 1235 C CA . LEU A 1 155 ? -2.066 -19.623 3.981 1.00 84.75 155 LEU A CA 1
ATOM 1236 C C . LEU A 1 155 ? -2.254 -19.870 2.473 1.00 84.75 155 LEU A C 1
ATOM 1238 O O . LEU A 1 155 ? -1.348 -20.336 1.782 1.00 84.75 155 LEU A O 1
ATOM 1242 N N . ARG A 1 156 ? -3.426 -19.499 1.949 1.00 84.25 156 ARG A N 1
ATOM 1243 C CA . ARG A 1 156 ? -3.706 -19.421 0.510 1.00 84.25 156 ARG A CA 1
ATOM 1244 C C . ARG A 1 156 ? -3.970 -17.972 0.138 1.00 84.25 156 ARG A C 1
ATOM 1246 O O . ARG A 1 156 ? -4.975 -17.402 0.554 1.00 84.25 156 ARG A O 1
ATOM 1253 N N . LEU A 1 157 ? -3.056 -17.382 -0.623 1.00 87.12 157 LEU A N 1
ATOM 1254 C CA . LEU A 1 157 ? -3.189 -16.017 -1.123 1.00 87.12 157 LEU A CA 1
ATOM 1255 C C . LEU A 1 157 ? -3.721 -16.033 -2.561 1.00 87.12 157 LEU A C 1
ATOM 1257 O O . LEU A 1 157 ? -3.409 -16.967 -3.302 1.00 87.12 157 LEU A O 1
ATOM 1261 N N . PRO A 1 158 ? -4.523 -15.031 -2.955 1.00 91.81 158 PRO A N 1
ATOM 1262 C CA . PRO A 1 158 ? -4.990 -14.912 -4.325 1.00 91.81 158 PRO A CA 1
ATOM 1263 C C . PRO A 1 158 ? -3.841 -14.566 -5.274 1.00 91.81 158 PRO A C 1
ATOM 1265 O O . PRO A 1 158 ? -2.846 -13.946 -4.883 1.00 91.81 158 PRO A O 1
ATOM 1268 N N . ASP A 1 159 ? -4.034 -14.910 -6.543 1.00 95.75 159 ASP A N 1
ATOM 1269 C CA . ASP A 1 159 ? -3.187 -14.425 -7.625 1.00 95.75 159 ASP A CA 1
ATOM 1270 C C . ASP A 1 159 ? -3.310 -12.901 -7.795 1.00 95.75 159 ASP A C 1
ATOM 1272 O O . ASP A 1 159 ? -4.189 -12.233 -7.236 1.00 95.75 159 ASP A O 1
ATOM 1276 N N . ARG A 1 160 ? -2.399 -12.328 -8.589 1.00 97.50 160 ARG A N 1
ATOM 1277 C CA . ARG A 1 160 ? -2.436 -10.902 -8.931 1.00 97.50 160 ARG A CA 1
ATOM 1278 C C . ARG A 1 160 ? -3.741 -10.582 -9.653 1.00 97.50 160 ARG A C 1
ATOM 1280 O O . ARG A 1 160 ? -4.081 -11.231 -10.637 1.00 97.50 160 ARG A O 1
ATOM 1287 N N . SER A 1 161 ? -4.428 -9.544 -9.191 1.00 97.56 161 SER A N 1
ATOM 1288 C CA . SER A 1 161 ? -5.515 -8.934 -9.953 1.00 97.56 161 SER A CA 1
ATOM 1289 C C . SER A 1 161 ? -4.943 -8.128 -11.121 1.00 97.56 161 SER A C 1
ATOM 1291 O O . SER A 1 161 ? -3.742 -7.845 -11.162 1.00 97.56 161 SER A O 1
ATOM 1293 N N . THR A 1 162 ? -5.788 -7.778 -12.083 1.00 97.50 162 THR A N 1
ATOM 1294 C CA . THR A 1 162 ? -5.437 -6.863 -13.175 1.00 97.50 162 THR A CA 1
ATOM 1295 C C . THR A 1 162 ? -5.270 -5.425 -12.658 1.00 97.50 162 THR A C 1
ATO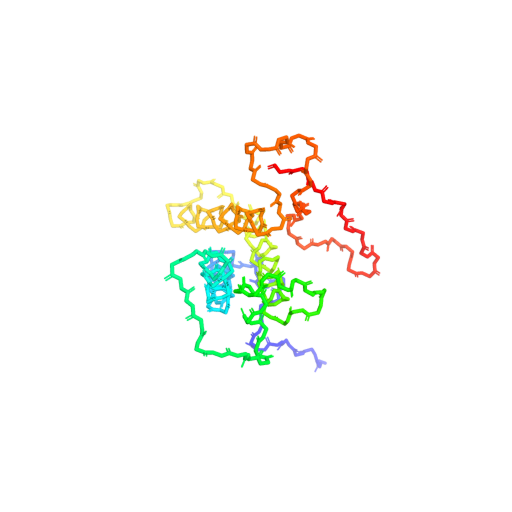M 1297 O O . THR A 1 162 ? -5.630 -5.141 -11.512 1.00 97.50 162 THR A O 1
ATOM 1300 N N . VAL A 1 163 ? -4.650 -4.557 -13.463 1.00 93.62 163 VAL A N 1
ATOM 1301 C CA . VAL A 1 163 ? -4.454 -3.117 -13.178 1.00 93.62 163 VAL A CA 1
ATOM 1302 C C . VAL A 1 163 ? -5.787 -2.367 -13.196 1.00 93.62 163 VAL A C 1
ATOM 1304 O O . VAL A 1 163 ? -5.945 -1.457 -12.353 1.00 93.62 163 VAL A O 1
#